Protein AF-A0A6G0XWK6-F1 (afdb_monomer)

Organism: Aphis craccivora (NCBI:txid307492)

Structure (mmCIF, N/CA/C/O backbone):
data_AF-A0A6G0XWK6-F1
#
_entry.id   AF-A0A6G0XWK6-F1
#
loop_
_atom_site.group_PDB
_atom_site.id
_atom_site.type_symbol
_atom_site.label_atom_id
_atom_site.label_alt_id
_atom_site.label_comp_id
_atom_site.label_asym_id
_atom_site.label_entity_id
_atom_site.label_seq_id
_atom_site.pdbx_PDB_ins_code
_atom_site.Cartn_x
_atom_site.Cartn_y
_atom_site.Cartn_z
_atom_site.occupancy
_atom_site.B_iso_or_equiv
_atom_site.auth_seq_id
_atom_site.auth_comp_id
_atom_site.auth_asym_id
_atom_site.auth_atom_id
_atom_site.pdbx_PDB_model_num
ATOM 1 N N . MET A 1 1 ? 26.092 -13.069 -17.440 1.00 52.84 1 MET A N 1
ATOM 2 C CA . MET A 1 1 ? 25.507 -12.099 -16.488 1.00 52.84 1 MET A CA 1
ATOM 3 C C . MET A 1 1 ? 24.000 -12.147 -16.652 1.00 52.84 1 MET A C 1
ATOM 5 O O . MET A 1 1 ? 23.497 -11.804 -17.710 1.00 52.84 1 MET A O 1
ATOM 9 N N . LEU A 1 2 ? 23.314 -12.730 -15.672 1.00 56.72 2 LEU A N 1
ATOM 10 C CA . LEU A 1 2 ? 21.905 -13.104 -15.764 1.00 56.72 2 LEU A CA 1
ATOM 11 C C . LEU A 1 2 ? 21.022 -11.839 -15.771 1.00 56.72 2 LEU A C 1
ATOM 13 O O . LEU A 1 2 ? 21.220 -10.953 -14.943 1.00 56.72 2 LEU A O 1
ATOM 17 N N . HIS A 1 3 ? 20.048 -11.775 -16.682 1.00 72.75 3 HIS A N 1
ATOM 18 C CA . HIS A 1 3 ? 19.088 -10.682 -16.931 1.00 72.75 3 HIS A CA 1
ATOM 19 C C . HIS A 1 3 ? 18.151 -10.322 -15.746 1.00 72.75 3 HIS A C 1
ATOM 21 O O . HIS A 1 3 ? 17.064 -9.783 -15.948 1.00 72.75 3 HIS A O 1
ATOM 27 N N . VAL A 1 4 ? 18.540 -10.599 -14.498 1.00 77.62 4 VAL A N 1
ATOM 28 C CA . VAL A 1 4 ? 17.715 -10.435 -13.288 1.00 77.62 4 VAL A CA 1
ATOM 29 C C . VAL A 1 4 ? 17.268 -8.986 -13.113 1.00 77.62 4 VAL A C 1
ATOM 31 O O . VAL A 1 4 ? 16.092 -8.729 -12.875 1.00 77.62 4 VAL A O 1
ATOM 34 N N . THR A 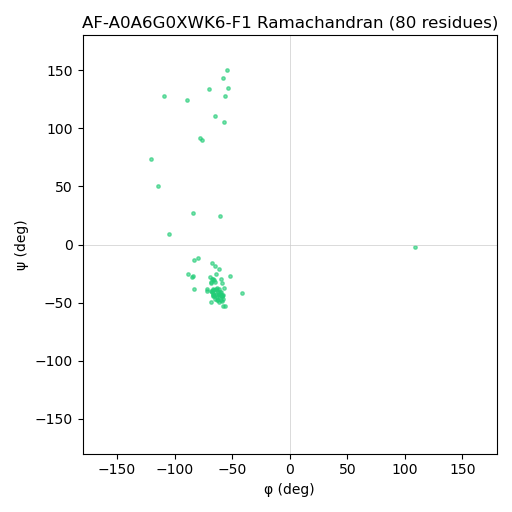1 5 ? 18.164 -8.018 -13.321 1.00 80.94 5 THR A N 1
ATOM 35 C CA . THR A 1 5 ? 17.819 -6.590 -13.242 1.00 80.94 5 THR A CA 1
ATOM 36 C C . THR A 1 5 ? 16.791 -6.194 -14.306 1.00 80.94 5 THR A C 1
ATOM 38 O O . THR A 1 5 ? 15.874 -5.422 -14.025 1.00 80.94 5 THR A O 1
ATOM 41 N N . CYS A 1 6 ? 16.892 -6.756 -15.515 1.00 85.19 6 CYS A N 1
ATOM 42 C CA . CYS A 1 6 ? 15.931 -6.516 -16.592 1.00 85.19 6 CYS A CA 1
ATOM 43 C C . CYS A 1 6 ? 14.552 -7.098 -16.254 1.00 85.19 6 CYS A C 1
ATOM 45 O O . CYS A 1 6 ? 13.546 -6.417 -16.456 1.00 85.19 6 CYS A O 1
ATOM 47 N N . ALA A 1 7 ? 14.505 -8.311 -15.696 1.00 88.12 7 ALA A N 1
ATOM 48 C CA . ALA A 1 7 ? 13.264 -8.953 -15.268 1.00 88.12 7 ALA A CA 1
ATOM 49 C C . ALA A 1 7 ? 12.577 -8.158 -14.147 1.00 88.12 7 ALA A C 1
ATOM 51 O O . ALA A 1 7 ? 11.396 -7.829 -14.262 1.00 88.12 7 ALA A O 1
ATOM 52 N N . THR A 1 8 ? 13.326 -7.751 -13.118 1.00 86.12 8 THR A N 1
ATOM 53 C CA . THR A 1 8 ? 12.808 -6.916 -12.021 1.00 86.12 8 THR A CA 1
ATOM 54 C C . THR A 1 8 ? 12.273 -5.578 -12.532 1.00 86.12 8 THR A C 1
ATOM 56 O O . THR A 1 8 ? 11.209 -5.131 -12.101 1.00 86.12 8 THR A O 1
ATOM 59 N N . ASN A 1 9 ? 12.962 -4.943 -13.487 1.00 85.62 9 ASN A N 1
ATOM 60 C CA . ASN A 1 9 ? 12.491 -3.697 -14.090 1.00 85.62 9 ASN A CA 1
ATOM 61 C C . ASN A 1 9 ? 11.217 -3.902 -14.929 1.00 85.62 9 ASN A C 1
ATOM 63 O O . ASN A 1 9 ? 10.304 -3.079 -14.868 1.00 85.62 9 ASN A O 1
ATOM 67 N N . GLY A 1 10 ? 11.125 -5.005 -15.678 1.00 89.88 10 GLY A N 1
ATOM 68 C CA . GLY A 1 10 ? 9.913 -5.378 -16.411 1.00 89.88 10 GLY A CA 1
ATOM 69 C C . GLY A 1 10 ? 8.715 -5.552 -15.476 1.00 89.88 10 GLY A C 1
ATOM 70 O O . GLY A 1 10 ? 7.674 -4.930 -15.683 1.00 89.88 10 GLY A O 1
ATOM 71 N N . 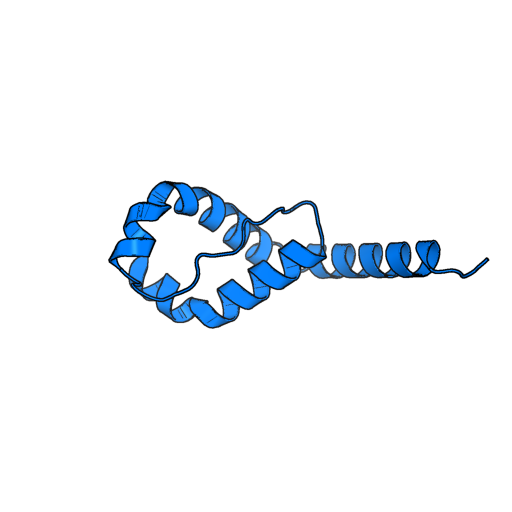LEU A 1 11 ? 8.900 -6.308 -14.392 1.00 88.88 11 LEU A N 1
ATOM 72 C CA . LEU A 1 11 ? 7.870 -6.570 -13.386 1.00 88.88 11 LEU A CA 1
ATOM 73 C C . LEU A 1 11 ? 7.393 -5.280 -12.701 1.00 88.88 11 LEU A C 1
ATOM 75 O O . LEU A 1 11 ? 6.194 -5.042 -12.571 1.00 88.88 11 LEU A O 1
ATOM 79 N N . HIS A 1 12 ? 8.328 -4.393 -12.349 1.00 86.81 12 HIS A N 1
ATOM 80 C CA . HIS A 1 12 ? 8.015 -3.080 -11.780 1.00 86.81 12 HIS A CA 1
ATOM 81 C C . HIS A 1 12 ? 7.181 -2.208 -12.728 1.00 86.81 12 HIS A C 1
ATOM 83 O O . HIS A 1 12 ? 6.246 -1.536 -12.288 1.00 86.81 12 HIS A O 1
ATOM 89 N N . ARG A 1 13 ? 7.483 -2.218 -14.034 1.00 88.75 13 ARG A N 1
ATOM 90 C CA . ARG A 1 13 ? 6.711 -1.464 -15.040 1.00 88.75 13 ARG A CA 1
ATOM 91 C C . ARG A 1 13 ? 5.299 -2.018 -15.197 1.00 88.75 13 ARG A C 1
ATOM 93 O O . ARG A 1 13 ? 4.358 -1.230 -15.211 1.00 88.75 13 ARG A O 1
ATOM 100 N N . VAL A 1 14 ? 5.150 -3.343 -15.253 1.00 91.31 14 VAL A N 1
ATOM 101 C CA . VAL A 1 14 ? 3.833 -3.996 -15.307 1.00 91.31 14 VAL A CA 1
ATOM 102 C C . VAL A 1 14 ? 3.016 -3.642 -14.069 1.00 91.31 14 VAL A C 1
ATOM 104 O O . VAL A 1 14 ? 1.883 -3.192 -14.200 1.00 91.31 14 VAL A O 1
ATOM 107 N N . ALA A 1 15 ? 3.596 -3.745 -12.873 1.00 86.88 15 ALA A N 1
ATOM 108 C CA . ALA A 1 15 ? 2.891 -3.424 -11.637 1.00 86.88 15 ALA A CA 1
ATOM 109 C C . ALA A 1 15 ? 2.470 -1.945 -11.560 1.00 86.88 15 ALA A C 1
ATOM 111 O O . ALA A 1 15 ? 1.354 -1.643 -11.139 1.00 86.88 15 ALA A O 1
ATOM 112 N N . LYS A 1 16 ? 3.321 -1.016 -12.021 1.00 85.81 16 LYS A N 1
ATOM 113 C CA . LYS A 1 16 ? 2.951 0.403 -12.158 1.00 85.81 16 LYS A CA 1
ATOM 114 C C . LYS A 1 16 ? 1.796 0.611 -13.136 1.00 85.81 16 LYS A C 1
ATOM 116 O O . LYS A 1 16 ? 0.902 1.398 -12.839 1.00 85.81 16 LYS A O 1
ATOM 121 N N . GLN A 1 17 ? 1.819 -0.082 -14.273 1.00 90.38 17 GLN A N 1
ATOM 122 C CA . GLN A 1 17 ? 0.757 0.009 -15.269 1.00 90.38 17 GLN A CA 1
ATOM 123 C C . GLN A 1 17 ? -0.552 -0.563 -14.730 1.00 90.38 17 GLN A C 1
ATOM 125 O O . GLN A 1 17 ? -1.581 0.069 -14.881 1.00 90.38 17 GLN A O 1
ATOM 130 N N . VAL A 1 18 ? -0.541 -1.715 -14.061 1.00 89.75 18 VAL A N 1
ATOM 131 C CA . VAL A 1 18 ? -1.740 -2.257 -13.401 1.00 89.75 18 VAL A CA 1
ATOM 132 C C . VAL A 1 18 ? -2.282 -1.223 -12.421 1.00 89.75 18 VAL A C 1
ATOM 134 O O . VAL A 1 18 ? -3.430 -0.808 -12.537 1.00 89.75 18 VAL A O 1
ATOM 137 N N . ARG A 1 19 ? -1.430 -0.723 -11.525 1.00 86.94 19 ARG A N 1
ATOM 138 C CA . ARG A 1 19 ? -1.813 0.251 -10.505 1.00 86.94 19 ARG A CA 1
ATOM 139 C C . ARG A 1 19 ? -2.434 1.531 -11.067 1.00 86.94 19 ARG A C 1
ATOM 141 O O . ARG A 1 19 ? -3.377 2.033 -10.464 1.00 86.94 19 ARG A O 1
ATOM 148 N N . SER A 1 20 ? -1.965 2.045 -12.206 1.00 88.25 20 SER A N 1
ATOM 149 C CA . SER A 1 20 ? -2.547 3.259 -12.799 1.00 88.25 20 SER A CA 1
ATOM 150 C C . SER A 1 20 ? -4.027 3.102 -13.180 1.00 88.25 20 SER A C 1
ATOM 152 O O . SER A 1 20 ? -4.738 4.102 -13.236 1.00 88.25 20 SER A O 1
ATOM 154 N N . HIS A 1 21 ? -4.516 1.869 -13.358 1.00 92.12 21 HIS A N 1
ATOM 155 C CA . HIS A 1 21 ? -5.933 1.581 -13.598 1.00 92.12 21 HIS A CA 1
ATOM 156 C C . HIS A 1 21 ? -6.769 1.513 -12.306 1.00 92.12 21 HIS A C 1
ATOM 158 O O . HIS A 1 21 ? -7.993 1.564 -12.374 1.00 92.12 21 HIS A O 1
ATOM 164 N N . PHE A 1 22 ? -6.144 1.438 -11.125 1.00 88.88 22 PHE A N 1
ATOM 165 C CA . PHE A 1 22 ? -6.817 1.237 -9.833 1.00 88.88 22 PHE A CA 1
ATOM 166 C C . PHE A 1 22 ? -6.679 2.449 -8.898 1.00 88.88 22 PHE A C 1
ATOM 168 O O . PHE A 1 22 ? -6.351 2.317 -7.717 1.00 88.88 22 PHE A O 1
ATOM 175 N N . SER A 1 23 ? -6.984 3.647 -9.406 1.00 87.19 23 SER A N 1
ATOM 176 C CA . SER A 1 23 ? -6.891 4.899 -8.632 1.00 87.19 23 SER A CA 1
ATOM 177 C C . SER A 1 23 ? -7.777 4.918 -7.374 1.00 87.19 23 SER A C 1
ATOM 179 O O . SER A 1 23 ? -7.424 5.538 -6.372 1.00 87.19 23 SER A O 1
ATOM 181 N N . THR A 1 24 ? -8.906 4.206 -7.386 1.00 88.31 24 THR A N 1
ATOM 182 C CA . THR A 1 24 ? -9.797 4.060 -6.222 1.00 88.31 24 THR A CA 1
ATOM 183 C C . THR A 1 24 ? -9.148 3.255 -5.097 1.00 88.31 24 THR A C 1
ATOM 185 O O . THR A 1 24 ? -9.244 3.642 -3.935 1.00 88.31 24 THR A O 1
ATOM 188 N N . VAL A 1 25 ? -8.433 2.177 -5.433 1.00 86.00 25 VAL A N 1
ATOM 189 C CA . VAL A 1 25 ? -7.687 1.369 -4.454 1.00 86.00 25 VAL A CA 1
ATOM 190 C C . VAL A 1 25 ? -6.537 2.187 -3.870 1.00 86.00 25 VAL A C 1
ATOM 192 O O . VAL A 1 25 ? -6.294 2.145 -2.668 1.00 86.00 25 VAL A O 1
ATOM 195 N N . ASP A 1 26 ? -5.882 3.005 -4.697 1.00 84.00 26 ASP A N 1
ATOM 196 C CA . ASP A 1 26 ? -4.862 3.948 -4.236 1.00 84.00 26 ASP A CA 1
ATOM 197 C C . ASP A 1 26 ? -5.403 4.948 -3.208 1.00 84.00 26 ASP A C 1
ATOM 199 O O . ASP A 1 26 ? -4.770 5.168 -2.174 1.00 84.00 26 ASP A O 1
ATOM 203 N N . LYS A 1 27 ? -6.588 5.519 -3.457 1.00 85.31 27 LYS A N 1
ATOM 204 C CA . LYS A 1 27 ? -7.259 6.415 -2.504 1.00 85.31 27 LYS A CA 1
ATOM 205 C C . LYS A 1 27 ? -7.636 5.692 -1.214 1.00 85.31 27 LYS A C 1
ATOM 207 O O . LYS A 1 27 ? -7.405 6.238 -0.142 1.00 85.31 27 LYS A O 1
ATOM 212 N N . LEU A 1 28 ? -8.157 4.467 -1.304 1.00 83.50 28 LEU A N 1
ATOM 213 C CA . LEU A 1 28 ? -8.476 3.649 -0.132 1.00 83.50 28 LEU A CA 1
ATOM 214 C C . LEU A 1 28 ? -7.228 3.428 0.733 1.00 83.50 28 LEU A C 1
ATOM 216 O O . LEU A 1 28 ? -7.236 3.757 1.915 1.00 83.50 28 LEU A O 1
ATOM 220 N N . ILE A 1 29 ? -6.134 2.949 0.137 1.00 80.44 29 ILE A N 1
ATOM 221 C CA . ILE A 1 29 ? -4.875 2.691 0.851 1.00 80.44 29 ILE A CA 1
ATOM 222 C C . ILE A 1 29 ? -4.320 3.986 1.466 1.00 80.44 29 ILE A C 1
ATOM 224 O O . ILE A 1 29 ? -3.881 3.983 2.617 1.00 80.44 29 ILE A O 1
ATOM 228 N N . ALA A 1 30 ? -4.357 5.103 0.731 1.00 78.69 30 ALA A N 1
ATOM 229 C CA . ALA A 1 30 ? -3.891 6.400 1.223 1.00 78.69 30 ALA A CA 1
ATOM 230 C C . ALA A 1 30 ? -4.740 6.940 2.388 1.00 78.69 30 ALA A C 1
ATOM 232 O O . ALA A 1 30 ? -4.183 7.478 3.345 1.00 78.69 30 ALA A O 1
ATOM 233 N N . ASN A 1 31 ? -6.061 6.763 2.338 1.00 75.44 31 ASN A N 1
ATOM 234 C CA . ASN A 1 31 ? -6.973 7.193 3.397 1.00 75.44 31 ASN A CA 1
ATOM 235 C C . ASN A 1 31 ? -6.839 6.314 4.644 1.00 75.44 31 ASN A C 1
ATOM 237 O O . ASN A 1 31 ? -6.796 6.831 5.757 1.00 75.44 31 ASN A O 1
ATOM 241 N N . VAL A 1 32 ? -6.683 4.994 4.493 1.00 66.81 32 VAL A N 1
ATOM 242 C CA . VAL A 1 32 ? -6.463 4.125 5.659 1.00 66.81 32 VAL A CA 1
ATOM 243 C C . VAL A 1 32 ? -5.107 4.398 6.313 1.00 66.81 32 VAL A C 1
ATOM 245 O O . VAL A 1 32 ? -4.992 4.319 7.533 1.00 66.81 32 VAL A O 1
ATOM 248 N N . LYS A 1 33 ? -4.096 4.838 5.555 1.00 63.62 33 LYS A N 1
ATOM 249 C CA . LYS A 1 33 ? -2.849 5.342 6.148 1.00 63.62 33 LYS A CA 1
ATOM 250 C C . LYS A 1 33 ? -3.087 6.537 7.088 1.00 63.62 33 LYS A C 1
ATOM 252 O O . LYS A 1 33 ? -2.387 6.663 8.088 1.00 63.62 33 LYS A O 1
ATOM 257 N N . GLN A 1 34 ? -4.082 7.385 6.814 1.00 62.88 34 GLN A N 1
ATOM 258 C CA . GLN A 1 34 ? -4.500 8.442 7.748 1.00 62.88 34 GLN A CA 1
ATOM 259 C C . GLN A 1 34 ? -5.234 7.859 8.967 1.00 62.88 34 GLN A C 1
ATOM 261 O O . GLN A 1 34 ? -4.979 8.285 10.090 1.00 62.88 34 GLN A O 1
ATOM 266 N N . LEU A 1 35 ? -6.062 6.824 8.777 1.00 60.00 35 LEU A N 1
ATOM 267 C CA . LEU A 1 35 ? -6.712 6.078 9.868 1.00 60.00 35 LEU A CA 1
ATOM 268 C C . LEU A 1 35 ? -5.731 5.261 10.722 1.00 60.00 35 LEU A C 1
ATOM 270 O O . LEU A 1 35 ? -6.055 4.885 11.843 1.00 60.00 35 LEU A O 1
ATOM 274 N N . GLN A 1 36 ? -4.508 5.026 10.250 1.00 58.66 36 GLN A N 1
ATOM 275 C CA . GLN A 1 36 ? -3.434 4.424 11.039 1.00 58.66 36 GLN A CA 1
ATOM 276 C C . GLN A 1 36 ? -3.011 5.334 12.208 1.00 58.66 36 GLN A C 1
ATOM 278 O O . GLN A 1 36 ? -2.458 4.844 13.184 1.00 58.66 36 GLN A O 1
ATOM 283 N N . VAL A 1 37 ? -3.342 6.633 12.179 1.00 54.06 37 VAL A N 1
ATOM 284 C CA . VAL A 1 37 ? -3.253 7.524 13.353 1.00 54.06 37 VAL A CA 1
ATOM 285 C C . VAL A 1 37 ? -4.310 7.156 14.413 1.00 54.06 37 VAL A C 1
ATOM 287 O O . VAL A 1 37 ? -4.059 7.281 15.608 1.00 54.06 37 VAL A O 1
ATOM 290 N N . CYS A 1 38 ? -5.441 6.575 14.001 1.00 55.56 38 CYS A N 1
ATOM 291 C CA . CYS A 1 38 ? -6.439 5.931 14.863 1.00 55.56 38 CYS A CA 1
ATOM 292 C C . CYS A 1 38 ? -6.075 4.467 15.200 1.00 55.56 38 CYS A C 1
ATOM 294 O O . CYS A 1 38 ? -6.957 3.660 15.486 1.00 55.56 38 CYS A O 1
ATOM 296 N N . TYR A 1 39 ? -4.780 4.116 15.207 1.00 61.22 39 TYR A N 1
ATOM 297 C CA . TYR A 1 39 ? -4.223 2.807 15.597 1.00 61.22 39 TYR A CA 1
ATOM 298 C C . TYR A 1 39 ? -4.885 2.206 16.848 1.00 61.22 39 TYR A C 1
ATOM 300 O O . TYR A 1 39 ? -5.197 1.016 16.888 1.00 61.22 39 TYR A O 1
ATOM 308 N N . ASN A 1 40 ? -5.138 3.042 17.859 1.00 60.00 40 ASN A N 1
ATOM 309 C CA . ASN A 1 40 ? -5.760 2.614 19.112 1.00 60.00 40 ASN A CA 1
ATOM 310 C C . ASN A 1 40 ? -7.230 2.202 18.941 1.00 60.00 40 ASN A C 1
ATOM 312 O O . ASN A 1 40 ? -7.678 1.295 19.631 1.00 60.00 40 ASN A O 1
ATOM 316 N N . PHE A 1 41 ? -7.963 2.824 18.016 1.00 62.44 41 PHE A N 1
ATOM 317 C CA . PHE A 1 41 ? -9.358 2.488 17.732 1.00 62.44 41 PHE A CA 1
ATOM 318 C C . PHE A 1 41 ? -9.460 1.102 17.079 1.00 62.44 41 PHE A C 1
ATOM 320 O O . PHE A 1 41 ? -10.135 0.220 17.601 1.00 62.44 41 PHE A O 1
ATOM 327 N N . PHE A 1 42 ? -8.659 0.849 16.037 1.00 64.50 42 PHE A N 1
ATOM 328 C CA . PHE A 1 42 ? -8.605 -0.459 15.369 1.00 64.50 42 PHE A CA 1
ATOM 329 C C . PHE A 1 42 ? -8.146 -1.596 16.288 1.00 64.50 42 PHE A C 1
ATOM 331 O O . PHE A 1 42 ? -8.668 -2.705 16.205 1.00 64.50 42 PHE A O 1
ATOM 338 N N . LYS A 1 43 ? -7.176 -1.334 17.172 1.00 64.75 43 LYS A N 1
ATOM 339 C CA . LYS A 1 43 ? -6.674 -2.336 18.123 1.00 64.75 43 LYS A CA 1
ATOM 340 C C . LYS A 1 43 ? -7.725 -2.739 19.166 1.00 64.75 43 LYS A C 1
ATOM 342 O O . LYS A 1 43 ? -7.691 -3.872 19.637 1.00 64.75 43 LYS A O 1
ATOM 347 N N . ASN A 1 44 ? -8.628 -1.822 19.512 1.00 64.38 44 ASN A N 1
ATOM 348 C CA . ASN A 1 44 ? -9.702 -2.063 20.472 1.00 64.38 44 ASN A CA 1
ATOM 349 C C . ASN A 1 44 ? -10.911 -2.757 19.827 1.00 64.38 44 ASN A C 1
ATOM 351 O O . ASN A 1 44 ? -11.490 -3.639 20.453 1.00 64.38 44 ASN A O 1
ATOM 355 N N . GLU A 1 45 ? -11.266 -2.396 18.590 1.00 64.62 45 GLU A N 1
ATOM 356 C CA . GLU A 1 45 ? -12.442 -2.953 17.903 1.00 64.62 45 GLU A CA 1
ATOM 357 C C . GLU A 1 45 ? -12.165 -4.286 17.186 1.00 64.62 45 GLU A C 1
ATOM 359 O O . GLU A 1 45 ? -13.061 -5.121 17.076 1.00 64.62 45 GLU A O 1
ATOM 364 N N . LEU A 1 46 ? -10.926 -4.542 16.738 1.00 64.69 46 LEU A N 1
ATOM 365 C CA . LEU A 1 46 ? -10.513 -5.842 16.186 1.00 64.69 46 LEU A CA 1
ATOM 366 C C . LEU A 1 46 ? -9.358 -6.461 16.984 1.00 64.69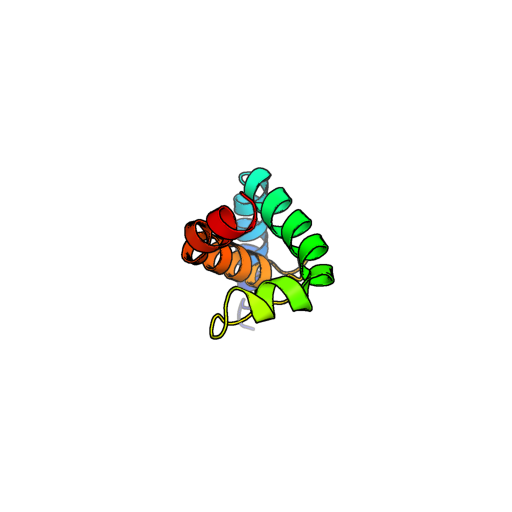 46 LEU A C 1
ATOM 368 O O . LEU A 1 46 ? -8.221 -6.538 16.494 1.00 64.69 46 LEU A O 1
ATOM 372 N N . PRO A 1 47 ? -9.625 -6.97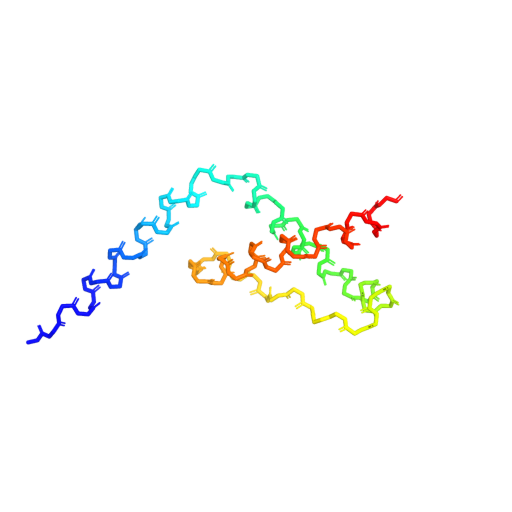1 18.198 1.00 58.62 47 PRO A N 1
ATOM 373 C CA . PRO A 1 47 ? -8.635 -7.745 18.926 1.00 58.62 47 PRO A CA 1
ATOM 374 C C . PRO A 1 47 ? -8.334 -9.038 18.150 1.00 58.62 47 PRO A C 1
ATOM 376 O O . PRO A 1 47 ? -9.171 -9.929 18.035 1.00 58.62 47 PRO A O 1
ATOM 379 N N . GLY A 1 48 ? -7.126 -9.135 17.588 1.00 60.09 48 GLY A N 1
ATOM 380 C CA . GLY A 1 48 ? -6.631 -10.337 16.903 1.00 60.09 48 GLY A CA 1
ATOM 381 C C . GLY A 1 48 ? -6.506 -10.240 15.381 1.00 60.09 48 GLY A C 1
ATOM 382 O O . GLY A 1 48 ? -6.017 -11.185 14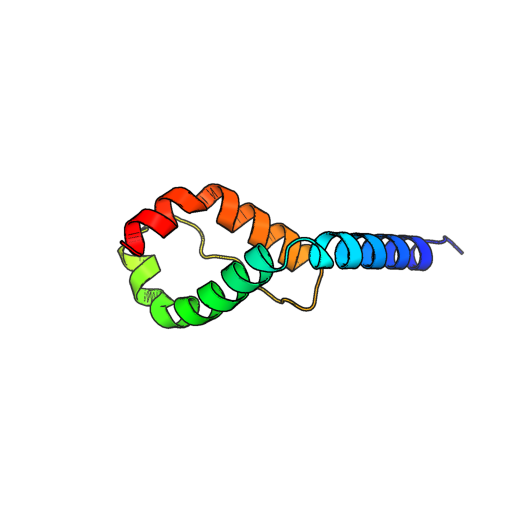.763 1.00 60.09 48 GLY A O 1
ATOM 383 N N . VAL A 1 49 ? -6.879 -9.117 14.757 1.00 61.94 49 VAL A N 1
ATOM 384 C CA . VAL A 1 49 ? -6.551 -8.884 13.342 1.00 61.94 49 VAL A CA 1
ATOM 385 C C . VAL A 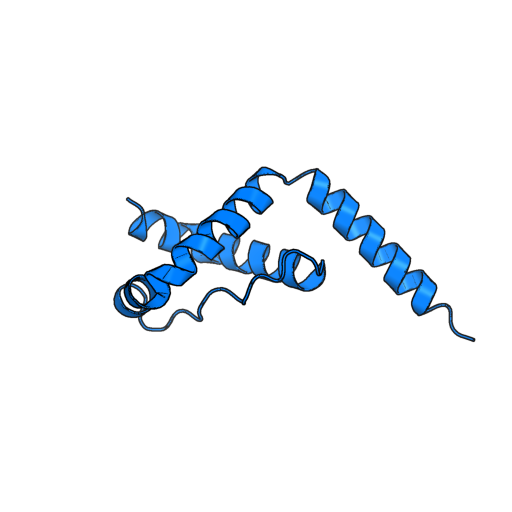1 49 ? -5.201 -8.185 13.230 1.00 61.94 49 VAL A C 1
ATOM 387 O O . VAL A 1 49 ? -4.974 -7.133 13.823 1.00 61.94 49 VAL A O 1
ATOM 390 N N . ASN A 1 50 ? -4.293 -8.797 12.465 1.00 62.03 50 ASN A N 1
ATOM 391 C CA . ASN A 1 50 ? -2.989 -8.216 12.161 1.00 62.03 50 ASN A CA 1
ATOM 392 C C . ASN A 1 50 ? -3.189 -6.848 11.523 1.00 62.03 50 ASN A C 1
ATOM 394 O O . ASN A 1 50 ? -3.928 -6.740 10.555 1.00 62.03 50 ASN A O 1
ATOM 398 N N . LEU A 1 51 ? -2.530 -5.824 12.059 1.00 62.56 51 LEU A N 1
ATOM 399 C CA . LEU A 1 51 ? -2.644 -4.467 11.542 1.00 62.56 51 LEU A CA 1
ATOM 400 C C . LEU A 1 51 ? -2.322 -4.398 10.043 1.00 62.56 51 LEU A C 1
ATOM 402 O O . LEU A 1 51 ? -1.483 -5.171 9.564 1.00 62.56 51 LEU A O 1
ATOM 406 N N . PRO A 1 52 ? -2.936 -3.448 9.311 1.00 63.78 52 PRO A N 1
ATOM 407 C CA . PRO A 1 52 ? -2.586 -3.232 7.921 1.00 63.78 52 PRO A CA 1
ATOM 408 C C . PRO A 1 52 ? -1.073 -3.009 7.793 1.00 63.78 52 PRO A C 1
ATOM 410 O O . PRO A 1 52 ? -0.498 -2.252 8.587 1.00 63.78 52 PRO A O 1
ATOM 413 N N . PRO A 1 53 ? -0.417 -3.658 6.813 1.00 64.50 53 PRO A N 1
ATOM 414 C CA . PRO A 1 53 ? 1.012 -3.495 6.598 1.00 64.50 53 PRO A CA 1
ATOM 415 C C . PRO A 1 53 ? 1.319 -2.020 6.356 1.00 64.50 53 PRO A C 1
ATOM 417 O O . PRO A 1 53 ? 0.535 -1.317 5.714 1.00 64.50 53 PRO A O 1
ATOM 420 N N . GLU A 1 54 ? 2.458 -1.542 6.861 1.00 61.56 54 GLU A N 1
ATOM 421 C CA . GLU A 1 54 ? 2.884 -0.164 6.634 1.00 61.56 54 GLU A CA 1
ATOM 422 C C . GLU A 1 54 ? 2.971 0.077 5.123 1.00 61.56 54 GLU A C 1
ATOM 424 O O . GLU A 1 54 ? 3.833 -0.459 4.417 1.00 61.56 54 GLU A O 1
ATOM 429 N N . SER A 1 55 ? 1.997 0.817 4.590 1.00 58.88 55 SER A N 1
ATOM 430 C CA . SER A 1 55 ? 1.837 0.928 3.150 1.00 58.88 55 SER A CA 1
ATOM 431 C C . SER A 1 55 ? 2.886 1.905 2.625 1.00 58.88 55 SER A C 1
ATOM 433 O O . SER A 1 55 ? 2.680 3.126 2.566 1.00 58.88 55 SER A O 1
ATOM 435 N N . ILE A 1 56 ? 4.041 1.370 2.235 1.00 62.75 56 ILE A N 1
ATOM 436 C CA . ILE A 1 56 ? 5.016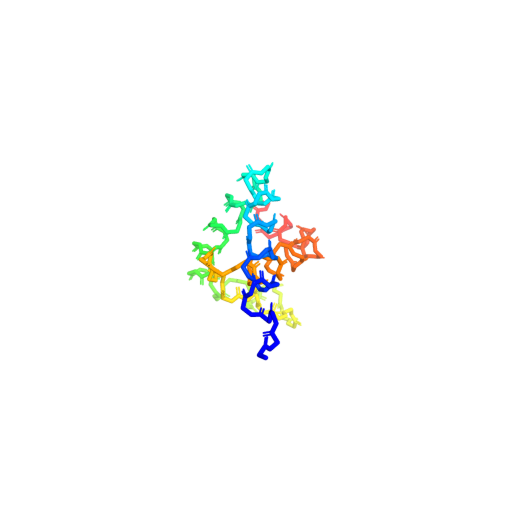 2.101 1.434 1.00 62.75 56 ILE A CA 1
ATOM 437 C C . ILE A 1 56 ? 4.479 2.115 0.005 1.00 62.75 56 ILE A C 1
ATOM 439 O O . ILE A 1 56 ? 4.739 1.227 -0.806 1.00 62.75 56 ILE A O 1
ATOM 443 N N . ILE A 1 57 ? 3.697 3.151 -0.289 1.00 61.22 57 ILE A N 1
ATOM 444 C CA . ILE A 1 57 ? 3.071 3.420 -1.589 1.00 61.22 57 ILE A CA 1
ATOM 445 C C . ILE A 1 57 ? 4.109 3.377 -2.730 1.00 61.22 57 ILE A C 1
ATOM 447 O O . ILE A 1 57 ? 3.774 3.059 -3.864 1.00 61.22 57 ILE A O 1
ATOM 451 N N . THR A 1 58 ? 5.384 3.663 -2.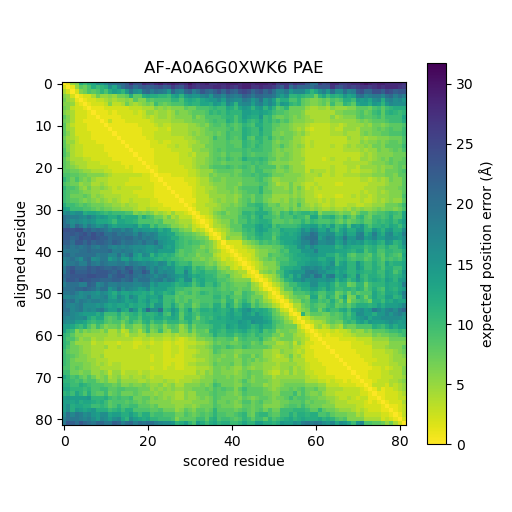466 1.00 62.47 58 THR A N 1
ATOM 452 C CA . THR A 1 58 ? 6.437 3.742 -3.490 1.00 62.47 58 THR A CA 1
ATOM 453 C C . THR A 1 58 ? 7.004 2.389 -3.940 1.00 62.47 58 THR A C 1
ATOM 455 O O . THR A 1 58 ? 7.691 2.340 -4.964 1.00 62.47 58 THR A O 1
ATOM 458 N N . ARG A 1 59 ? 6.703 1.279 -3.248 1.00 75.88 59 ARG A N 1
ATOM 459 C CA . ARG A 1 59 ? 7.117 -0.079 -3.642 1.00 75.88 59 ARG A CA 1
ATOM 460 C C . ARG A 1 59 ? 5.906 -0.885 -4.131 1.00 75.88 59 ARG A C 1
ATOM 462 O O . ARG A 1 59 ? 4.885 -0.975 -3.462 1.00 75.88 59 ARG A O 1
ATOM 469 N N . TRP A 1 60 ? 6.014 -1.470 -5.326 1.00 81.38 60 TRP A N 1
ATOM 470 C CA . TRP A 1 60 ? 4.901 -2.173 -5.980 1.00 81.38 60 TRP A CA 1
ATOM 471 C C . TRP A 1 60 ? 4.436 -3.410 -5.199 1.00 81.38 60 TRP A C 1
ATOM 473 O O . TRP A 1 60 ? 3.239 -3.639 -5.072 1.00 81.38 60 TRP A O 1
ATOM 483 N N . TRP A 1 61 ? 5.373 -4.152 -4.608 1.00 80.44 61 TRP A N 1
ATOM 484 C CA . TRP A 1 61 ? 5.067 -5.319 -3.781 1.00 80.44 61 TRP A CA 1
ATOM 485 C C . TRP A 1 61 ? 4.221 -4.959 -2.553 1.00 80.44 61 TRP A C 1
ATOM 487 O O . TRP A 1 61 ? 3.170 -5.548 -2.330 1.00 80.44 61 TRP A O 1
ATOM 497 N N . THR A 1 62 ? 4.626 -3.934 -1.797 1.00 81.12 62 THR A N 1
ATOM 498 C CA . THR A 1 62 ? 3.893 -3.476 -0.606 1.00 81.12 62 THR A CA 1
ATOM 499 C C . THR A 1 62 ? 2.518 -2.919 -0.953 1.00 81.12 62 THR A C 1
ATOM 501 O O . THR A 1 62 ? 1.587 -3.084 -0.171 1.00 81.12 62 THR A O 1
ATOM 504 N N . TRP A 1 63 ? 2.362 -2.305 -2.129 1.00 83.75 63 TRP A N 1
ATOM 505 C CA . TRP A 1 63 ? 1.051 -1.884 -2.623 1.00 83.75 63 TRP A CA 1
ATOM 506 C C . TRP A 1 63 ? 0.124 -3.076 -2.894 1.00 83.75 63 TRP A C 1
ATOM 508 O O . TRP A 1 63 ? -1.012 -3.067 -2.430 1.00 83.75 63 TRP A O 1
ATOM 518 N N . ILE A 1 64 ? 0.614 -4.120 -3.577 1.00 83.38 64 ILE A N 1
ATOM 519 C CA . ILE A 1 64 ? -0.170 -5.339 -3.849 1.00 83.38 64 ILE A CA 1
ATOM 520 C C . ILE A 1 64 ? -0.565 -6.026 -2.537 1.00 83.38 64 ILE A C 1
ATOM 522 O O . ILE A 1 64 ? -1.727 -6.383 -2.362 1.00 83.38 64 ILE A O 1
ATOM 526 N N . SER A 1 65 ? 0.371 -6.169 -1.592 1.00 84.00 65 SER A N 1
ATOM 527 C CA . SER A 1 65 ? 0.079 -6.769 -0.285 1.00 84.00 65 SER A CA 1
ATOM 528 C C . SER A 1 65 ? -0.956 -5.967 0.508 1.00 84.00 65 SER A C 1
ATOM 530 O O . SER A 1 65 ? -1.848 -6.557 1.111 1.00 84.00 65 SER A O 1
ATOM 532 N N . ALA A 1 66 ? -0.879 -4.631 0.484 1.00 81.62 66 ALA A N 1
ATOM 533 C CA . ALA A 1 66 ? -1.874 -3.778 1.131 1.00 81.62 66 ALA A CA 1
ATOM 534 C C . ALA A 1 66 ? -3.252 -3.909 0.465 1.00 81.62 66 ALA A C 1
ATOM 536 O O . ALA A 1 66 ? -4.252 -4.061 1.160 1.00 81.62 66 ALA A O 1
ATOM 537 N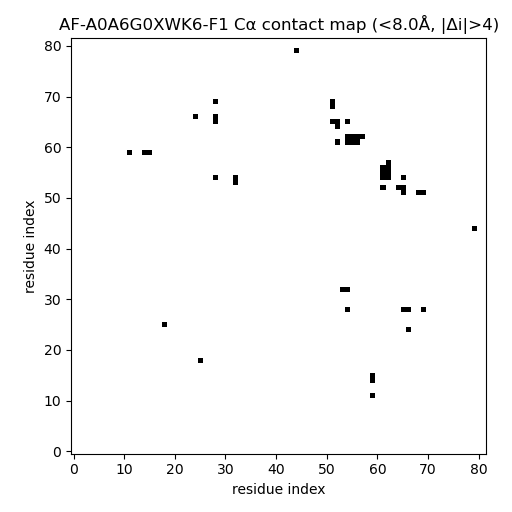 N . ALA A 1 67 ? -3.310 -3.902 -0.870 1.00 84.06 67 ALA A N 1
ATOM 538 C CA . ALA A 1 67 ? -4.557 -4.076 -1.610 1.00 84.06 67 ALA A CA 1
ATOM 539 C C . ALA A 1 67 ? -5.232 -5.421 -1.284 1.00 84.06 67 ALA A C 1
ATOM 541 O O . ALA A 1 67 ? -6.433 -5.452 -1.025 1.00 84.06 67 ALA A O 1
ATOM 542 N N . ALA A 1 68 ? -4.456 -6.509 -1.231 1.00 86.19 68 ALA A N 1
ATOM 543 C CA . ALA A 1 68 ? -4.955 -7.834 -0.862 1.00 86.19 68 ALA A CA 1
ATOM 544 C C . ALA A 1 68 ? -5.477 -7.871 0.584 1.00 86.19 68 ALA A C 1
ATOM 546 O O . ALA A 1 68 ? -6.591 -8.330 0.824 1.00 86.19 68 ALA A O 1
ATOM 547 N N . TYR A 1 69 ? -4.723 -7.308 1.534 1.00 83.75 69 TYR A N 1
ATOM 548 C CA . TYR A 1 69 ? -5.138 -7.223 2.935 1.00 83.75 69 TYR A CA 1
ATOM 549 C C . TYR A 1 69 ? -6.471 -6.475 3.096 1.00 83.75 69 TYR A C 1
ATOM 551 O O . TYR A 1 69 ? -7.382 -6.948 3.778 1.00 83.75 69 TYR A O 1
ATOM 559 N N . TYR A 1 70 ? -6.612 -5.315 2.445 1.00 79.06 70 TYR A N 1
ATOM 560 C CA . TYR A 1 70 ? -7.845 -4.534 2.528 1.00 79.06 70 TYR A CA 1
ATOM 561 C C . TYR A 1 70 ? -9.017 -5.213 1.847 1.00 79.06 70 TYR A C 1
ATOM 563 O O . TYR A 1 70 ? -10.130 -5.070 2.331 1.00 79.06 70 TYR A O 1
ATOM 571 N N . TYR A 1 71 ? -8.786 -5.961 0.771 1.00 84.00 71 TYR A N 1
ATOM 572 C CA . TYR A 1 71 ? -9.829 -6.765 0.147 1.00 84.00 71 TYR A CA 1
ATOM 573 C C . TYR A 1 71 ? -10.353 -7.843 1.106 1.00 84.00 71 TYR A C 1
ATOM 575 O O . TYR A 1 71 ? -11.561 -7.946 1.314 1.00 84.00 71 TYR A O 1
ATOM 583 N N . GLU A 1 72 ? -9.460 -8.586 1.762 1.00 84.00 72 GLU A N 1
ATOM 584 C CA . GLU A 1 72 ? -9.842 -9.638 2.715 1.00 84.00 72 GLU A CA 1
ATOM 585 C C . GLU A 1 72 ? -10.551 -9.094 3.963 1.00 84.00 72 GLU A C 1
ATOM 587 O O . GLU A 1 72 ? -11.389 -9.774 4.557 1.00 84.00 72 GLU A O 1
ATOM 592 N N . LYS A 1 73 ? -10.217 -7.869 4.379 1.00 77.44 73 LYS A N 1
ATOM 593 C CA . LYS A 1 73 ? -10.767 -7.222 5.581 1.00 77.44 73 LYS A CA 1
ATOM 594 C C . LYS A 1 73 ? -11.796 -6.138 5.278 1.00 77.44 73 LYS A C 1
ATOM 596 O O . LYS A 1 73 ? -12.222 -5.446 6.200 1.00 77.44 73 LYS A O 1
ATOM 601 N N . LEU A 1 74 ? -12.227 -6.006 4.022 1.00 79.56 74 LEU A N 1
ATOM 602 C CA . LEU A 1 74 ? -13.086 -4.909 3.571 1.00 79.56 74 LEU A CA 1
ATOM 603 C C . LEU A 1 74 ? -14.391 -4.854 4.363 1.00 79.56 74 LEU A C 1
ATOM 605 O O . LEU A 1 74 ? -14.803 -3.787 4.801 1.00 79.56 74 LEU A O 1
ATOM 609 N N . HIS A 1 75 ? -14.995 -6.019 4.599 1.00 78.12 75 HIS A N 1
ATOM 610 C CA . HIS A 1 75 ? -16.251 -6.130 5.333 1.00 78.12 75 HIS A CA 1
ATOM 611 C C . HIS A 1 75 ? -16.102 -5.700 6.798 1.00 78.12 75 HIS A C 1
ATOM 613 O O . HIS A 1 75 ? -16.921 -4.941 7.306 1.00 78.12 75 HIS A O 1
ATOM 619 N N . SER A 1 76 ? -15.022 -6.120 7.463 1.00 75.38 76 SER A N 1
ATOM 620 C CA . SER A 1 76 ? -14.751 -5.716 8.844 1.00 75.38 76 SER A CA 1
ATOM 621 C C . SER A 1 76 ? -14.453 -4.223 8.947 1.00 75.38 76 SER A C 1
ATOM 623 O O . SER A 1 76 ? -14.910 -3.582 9.877 1.00 75.38 76 SER A O 1
ATOM 625 N N . ILE A 1 77 ? -13.720 -3.659 7.984 1.00 72.81 77 ILE A N 1
ATOM 626 C CA . ILE A 1 77 ? -13.403 -2.226 7.961 1.00 72.81 77 ILE A CA 1
ATOM 627 C C . ILE A 1 77 ? -14.659 -1.390 7.701 1.00 72.81 77 ILE A C 1
ATOM 629 O O . ILE A 1 77 ? -14.827 -0.357 8.337 1.00 72.81 77 ILE A O 1
ATOM 633 N N . HIS A 1 78 ? -15.547 -1.837 6.809 1.00 75.62 78 HIS A N 1
ATOM 634 C CA . HIS A 1 78 ? -16.823 -1.162 6.566 1.00 75.62 78 HIS A CA 1
ATOM 635 C C . HIS A 1 78 ? -17.661 -1.069 7.846 1.00 75.62 78 HIS A C 1
ATOM 637 O O . HIS A 1 78 ? -18.177 -0.005 8.150 1.00 75.62 78 HIS A O 1
ATOM 643 N N . HIS A 1 79 ? -17.722 -2.152 8.627 1.00 72.69 79 HIS A N 1
ATOM 644 C CA . HIS A 1 79 ? -18.486 -2.198 9.875 1.00 72.69 79 HIS A CA 1
ATOM 645 C C . HIS A 1 79 ? -17.986 -1.231 10.964 1.00 72.69 79 HIS A C 1
ATOM 647 O O . HIS A 1 79 ? -18.759 -0.846 11.824 1.00 72.69 79 HIS A O 1
ATOM 653 N N . ILE A 1 80 ? -16.706 -0.852 10.938 1.00 66.75 80 ILE A N 1
ATOM 654 C CA . ILE A 1 80 ? -16.092 0.080 11.904 1.00 66.75 80 ILE A CA 1
ATOM 655 C C . ILE A 1 80 ? -16.322 1.548 11.506 1.00 66.75 80 ILE A C 1
ATOM 657 O O . ILE A 1 80 ? -16.228 2.452 12.332 1.00 66.75 80 ILE A O 1
ATOM 661 N N . ILE A 1 81 ? -16.496 1.804 10.206 1.00 64.88 81 ILE A N 1
ATOM 662 C CA . ILE A 1 81 ? -16.624 3.158 9.648 1.00 64.88 81 ILE A CA 1
ATOM 663 C C . ILE A 1 81 ? -18.088 3.631 9.658 1.00 64.88 81 ILE A C 1
ATOM 665 O O . ILE A 1 81 ? -18.325 4.839 9.647 1.00 64.88 81 ILE A O 1
ATOM 669 N N . GLU A 1 82 ? -19.037 2.694 9.645 1.00 55.16 82 GLU A N 1
ATOM 670 C CA . GLU A 1 82 ? -20.486 2.930 9.713 1.00 55.16 82 GLU A CA 1
ATOM 671 C C . GLU A 1 82 ? -20.971 3.102 11.159 1.00 55.16 82 GLU A C 1
ATOM 673 O O . GLU A 1 82 ? -21.732 4.067 11.403 1.00 55.16 82 GLU A O 1
#

Mean predicted aligned error: 8.53 Å

pLDDT: mean 74.74, std 11.6, range [52.84, 92.12]

Foldseek 3Di:
DDCPVVVVVVVQVVLVVVVVVPVVLVVVLVVVLVCVVVVVLCCVLDVPDDDQPNQPVVDSVSSVSNSVSCVVCVVVVVVSVD

Secondary structure (DSSP, 8-state):
--THHHHHHHHHHHHHHHHHT-HHHHHHHHHHHHHGGGHHHHHHHSTTPPPPP---TTSHHHHHHHHHHHHHTHHHHHHHH-

Solvent-accessible surface area (backbone atoms only — not comparable to full-atom values): 4955 Å² total; per-residue (Å²): 134,78,65,58,70,58,51,54,50,50,52,51,52,51,48,51,56,57,49,70,75,39,59,67,58,52,49,51,56,56,52,50,58,59,50,54,76,44,47,69,57,54,53,69,77,42,76,86,61,80,73,82,64,84,68,47,77,90,39,66,67,45,40,52,53,40,53,52,53,48,64,78,40,41,69,66,53,51,66,74,73,108

Radius of gyration: 15.36 Å; Cα contacts (8 Å, |Δi|>4): 26; chains: 1; bounding box: 46×22×37 Å

Sequence (82 aa):
MLHVTCATNGLHRVAKQVRSHFSTVDKLIANVKQLQVCYNFFKNELPGVNLPPESIITRWWTWISAAAYYYEKLHSIHHIIE